Protein AF-A0A1C3EIS3-F1 (afdb_monomer)

Solvent-accessible surface area (backbone atoms only — not comparable to full-atom values): 7897 Å² total; per-residue (Å²): 133,85,53,63,35,35,47,66,21,28,36,34,52,44,62,38,92,64,41,43,62,46,99,51,91,39,67,44,68,40,63,36,66,93,56,92,56,58,60,96,88,29,24,45,24,34,61,65,34,58,35,55,52,23,65,77,53,48,66,41,35,28,31,34,71,85,10,60,68,39,68,14,31,28,75,43,55,46,42,49,69,42,74,85,37,36,39,89,88,48,64,55,99,88,38,44,26,31,28,59,74,24,34,33,39,35,40,34,27,38,50,50,13,21,20,81,51,90,74,61,44,67,39,87,57,23,75,60,45,52,30,38,33,36,54,68,48,76,82,74,90,73,82,79,92,121

Radius of gyration: 17.49 Å; Cα contacts (8 Å, |Δi|>4): 354; chains: 1; bounding box: 44×24×53 Å

pLDDT: mean 92.97, std 10.2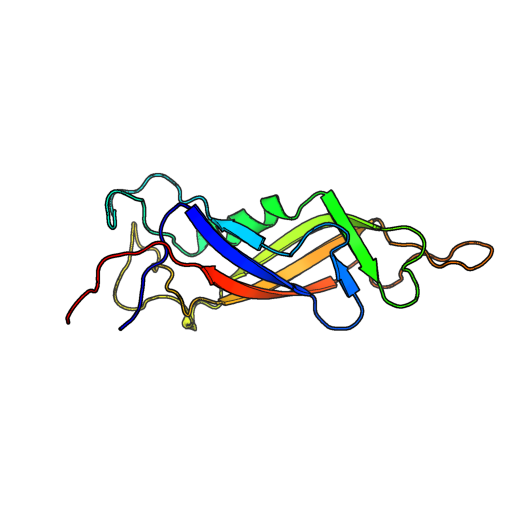1, range [42.94, 98.69]

Mean predicted aligned error: 4.34 Å

Structure (mmCIF, N/CA/C/O backbone):
data_AF-A0A1C3EIS3-F1
#
_entry.id   AF-A0A1C3EIS3-F1
#
loop_
_atom_site.group_PDB
_atom_site.id
_atom_site.type_symbol
_atom_site.label_atom_id
_atom_site.label_alt_id
_atom_site.label_comp_id
_atom_site.label_asym_id
_atom_site.label_entity_id
_atom_site.label_seq_id
_atom_site.pdbx_PDB_ins_code
_atom_site.Cartn_x
_atom_site.Cartn_y
_atom_site.Cartn_z
_atom_site.occupancy
_atom_site.B_iso_or_equiv
_atom_site.auth_seq_id
_atom_site.auth_comp_id
_atom_site.auth_asym_id
_atom_site.auth_atom_id
_atom_site.pdbx_PDB_model_num
ATOM 1 N N . MET A 1 1 ? -21.277 8.082 11.192 1.00 59.09 1 MET A N 1
ATOM 2 C CA . MET A 1 1 ? -21.055 6.787 11.870 1.00 59.09 1 MET A CA 1
ATOM 3 C C . MET A 1 1 ? -19.765 6.225 11.298 1.00 59.09 1 MET A C 1
ATOM 5 O O . MET A 1 1 ? -19.719 6.093 10.085 1.00 59.09 1 MET A O 1
ATOM 9 N N . LYS A 1 2 ? -18.711 6.036 12.103 1.00 72.69 2 LYS A N 1
ATOM 10 C CA . LYS A 1 2 ? -17.404 5.556 11.617 1.00 72.69 2 LYS A CA 1
ATOM 11 C C . LYS A 1 2 ? -17.302 4.051 11.862 1.00 72.69 2 LYS A C 1
ATOM 13 O O . LYS A 1 2 ? -17.479 3.626 13.002 1.00 72.69 2 LYS A O 1
ATOM 18 N N . ARG A 1 3 ? -17.022 3.257 10.829 1.00 89.25 3 ARG A N 1
ATOM 19 C CA . ARG A 1 3 ? -16.653 1.840 10.993 1.00 89.25 3 ARG A CA 1
ATOM 20 C C . ARG A 1 3 ? -15.182 1.736 11.361 1.00 89.25 3 ARG A C 1
ATOM 22 O O . ARG A 1 3 ? -14.353 2.399 10.737 1.00 89.25 3 ARG A O 1
ATOM 29 N N . TYR A 1 4 ? -14.865 0.912 12.353 1.00 92.12 4 TYR A N 1
ATOM 30 C CA . TYR A 1 4 ? -13.473 0.616 12.687 1.00 92.12 4 TYR A CA 1
ATOM 31 C C . TYR A 1 4 ? -12.942 -0.479 11.771 1.00 92.12 4 TYR A C 1
ATOM 33 O O . TYR A 1 4 ? -13.704 -1.345 11.337 1.00 92.12 4 TYR A O 1
ATOM 41 N N . LEU A 1 5 ? -11.641 -0.455 11.501 1.00 94.38 5 LEU A N 1
ATOM 42 C CA . LEU A 1 5 ? -11.008 -1.566 10.802 1.00 94.38 5 LEU A CA 1
ATOM 43 C C . LEU A 1 5 ? -10.719 -2.692 11.776 1.00 94.38 5 LEU A C 1
ATOM 45 O O . LEU A 1 5 ? -10.301 -2.468 12.914 1.00 94.38 5 LEU A O 1
ATOM 49 N N . ILE A 1 6 ? -10.929 -3.905 11.297 1.00 94.88 6 ILE A N 1
ATOM 50 C CA . ILE A 1 6 ? -10.642 -5.138 12.017 1.00 94.88 6 ILE A CA 1
ATOM 51 C C . ILE A 1 6 ? -9.819 -6.080 11.158 1.00 94.88 6 ILE A C 1
ATOM 53 O O . ILE A 1 6 ? -9.761 -5.942 9.937 1.00 94.88 6 ILE A O 1
ATOM 57 N N . ASP A 1 7 ? -9.203 -7.056 11.814 1.00 95.69 7 ASP A N 1
ATOM 58 C CA . ASP A 1 7 ? -8.463 -8.120 11.148 1.00 95.69 7 ASP A CA 1
ATOM 59 C C . ASP A 1 7 ? -9.239 -8.721 9.959 1.00 95.69 7 ASP A C 1
ATOM 61 O O . ASP A 1 7 ? -10.440 -9.029 10.042 1.00 95.69 7 ASP A O 1
ATOM 65 N N . GLY A 1 8 ? -8.544 -8.858 8.832 1.00 94.62 8 GLY A N 1
ATOM 66 C CA . GLY A 1 8 ? -9.087 -9.358 7.575 1.00 94.62 8 GLY A CA 1
ATOM 67 C C . GLY A 1 8 ? -9.792 -8.316 6.702 1.00 94.62 8 GLY A C 1
ATOM 68 O O . GLY A 1 8 ? -10.110 -8.646 5.561 1.00 94.62 8 GLY A O 1
ATOM 69 N N . ASP A 1 9 ? -10.023 -7.082 7.172 1.00 96.62 9 ASP A N 1
ATOM 70 C CA . ASP A 1 9 ? -10.413 -5.961 6.298 1.00 96.62 9 ASP A CA 1
ATOM 71 C C . ASP A 1 9 ? -9.334 -5.697 5.236 1.00 96.62 9 ASP A C 1
ATOM 73 O O . ASP A 1 9 ? -8.210 -6.178 5.351 1.00 96.62 9 ASP A O 1
ATOM 77 N N . SER A 1 10 ? -9.650 -4.954 4.174 1.00 96.94 10 SER A N 1
ATOM 78 C CA . SER A 1 10 ? -8.699 -4.736 3.073 1.00 96.94 10 SER A CA 1
ATOM 79 C C . SER A 1 10 ? -8.448 -3.266 2.776 1.00 96.94 10 SER A C 1
ATOM 81 O O . SER A 1 10 ? -9.397 -2.477 2.741 1.00 96.94 10 SER A O 1
ATOM 83 N N . ILE A 1 11 ? -7.200 -2.934 2.448 1.00 98.06 11 ILE A N 1
ATOM 84 C CA . ILE A 1 11 ? -6.802 -1.646 1.863 1.00 98.06 11 ILE A CA 1
ATOM 85 C C . ILE A 1 11 ? -6.469 -1.812 0.378 1.00 98.06 11 ILE A C 1
ATOM 87 O O . ILE A 1 11 ? -6.169 -2.913 -0.086 1.00 98.06 11 ILE A O 1
ATOM 91 N N . GLU A 1 12 ? -6.518 -0.712 -0.365 1.00 98.44 12 GLU A N 1
ATOM 92 C CA . GLU A 1 12 ? -6.163 -0.643 -1.782 1.00 98.44 12 GLU A CA 1
ATOM 93 C C . GLU A 1 12 ? -5.066 0.399 -2.000 1.00 98.44 12 GLU A C 1
ATOM 95 O O . GLU A 1 12 ? -5.235 1.578 -1.679 1.00 98.44 12 GLU A O 1
ATOM 100 N N . PHE A 1 13 ? -3.947 -0.048 -2.562 1.00 98.56 13 PHE A N 1
ATOM 101 C CA . PHE A 1 13 ? -2.848 0.774 -3.042 1.00 98.56 13 PHE A CA 1
ATOM 102 C C . PHE A 1 13 ? -3.153 1.283 -4.450 1.00 98.56 13 PHE A C 1
ATOM 104 O O . PHE A 1 13 ? -3.388 0.508 -5.375 1.00 98.56 13 PHE A O 1
ATOM 111 N N . ARG A 1 14 ? -3.097 2.601 -4.620 1.00 98.44 14 ARG A N 1
ATOM 112 C CA . ARG A 1 14 ? -3.355 3.321 -5.867 1.00 98.44 14 ARG A CA 1
ATOM 113 C C . ARG A 1 14 ? -2.078 4.046 -6.305 1.00 98.44 14 ARG A C 1
ATOM 115 O O . ARG A 1 14 ? -1.727 5.059 -5.693 1.00 98.44 14 ARG A O 1
ATOM 122 N N . PRO A 1 15 ? -1.361 3.516 -7.313 1.00 98.31 15 PRO A N 1
ATOM 123 C CA . PRO A 1 15 ? -0.200 4.166 -7.915 1.00 98.31 15 PRO A CA 1
ATOM 124 C C . PRO A 1 15 ? -0.476 5.612 -8.342 1.00 98.31 15 PRO A C 1
ATOM 126 O O . PRO A 1 15 ? -1.556 5.915 -8.853 1.00 98.31 15 PRO A O 1
ATOM 129 N N . ASP A 1 16 ? 0.509 6.496 -8.170 1.00 98.38 16 ASP A N 1
ATOM 130 C CA . ASP A 1 16 ? 0.489 7.804 -8.829 1.00 98.38 16 ASP A CA 1
ATOM 131 C C . ASP A 1 16 ? 0.615 7.656 -10.355 1.00 98.38 16 ASP A C 1
ATOM 133 O O . ASP A 1 16 ? 0.994 6.610 -10.887 1.00 98.38 16 ASP A O 1
ATOM 137 N N . ALA A 1 17 ? 0.328 8.738 -11.079 1.00 97.31 17 ALA A N 1
ATOM 138 C CA . ALA A 1 17 ? 0.377 8.748 -12.535 1.00 97.31 17 ALA A CA 1
ATOM 139 C C . ALA A 1 17 ? 1.730 8.264 -13.103 1.00 97.31 17 ALA A C 1
ATOM 141 O O . ALA A 1 17 ? 2.807 8.538 -12.569 1.00 97.31 17 ALA A O 1
ATOM 142 N N . GLY A 1 18 ? 1.662 7.578 -14.247 1.00 96.69 18 GLY A N 1
ATOM 143 C CA . GLY A 1 18 ? 2.836 7.145 -15.008 1.00 96.69 18 GLY A CA 1
ATOM 144 C C . GLY A 1 18 ? 3.386 5.766 -14.637 1.00 96.69 18 GLY A C 1
ATOM 145 O O . GLY A 1 18 ? 4.394 5.354 -15.214 1.00 96.69 18 GLY A O 1
ATOM 146 N N . TRP A 1 19 ? 2.752 5.031 -13.721 1.00 97.88 19 TRP A N 1
ATOM 147 C CA . TRP A 1 19 ? 3.066 3.625 -13.463 1.00 97.88 19 TRP A CA 1
ATOM 148 C C . TRP A 1 19 ? 1.858 2.876 -12.888 1.00 97.88 19 TRP A C 1
ATOM 150 O O . TRP A 1 19 ? 0.937 3.492 -12.368 1.00 97.88 19 TRP A O 1
ATOM 160 N N . ASN A 1 20 ? 1.851 1.550 -13.005 1.00 98.19 20 ASN A N 1
ATOM 161 C CA . ASN A 1 20 ? 0.829 0.681 -12.422 1.00 98.19 20 ASN A CA 1
ATOM 162 C C . ASN A 1 20 ? 1.439 -0.649 -11.967 1.00 98.19 20 ASN A C 1
ATOM 164 O O . ASN A 1 20 ? 2.497 -1.061 -12.456 1.00 98.19 20 ASN A O 1
ATOM 168 N N . PHE A 1 21 ? 0.747 -1.339 -11.062 1.00 98.25 21 PHE A N 1
ATOM 169 C CA . PHE A 1 21 ? 1.026 -2.743 -10.772 1.00 98.25 21 PHE A CA 1
ATOM 170 C C . PHE A 1 21 ? 0.740 -3.622 -12.001 1.00 98.25 21 PHE A C 1
ATOM 172 O O . PHE A 1 21 ? -0.151 -3.326 -12.796 1.00 98.25 21 PHE A O 1
ATOM 179 N N . ASP A 1 22 ? 1.494 -4.710 -12.153 1.00 97.88 22 ASP A N 1
ATOM 180 C CA . ASP A 1 22 ? 1.321 -5.688 -13.231 1.00 97.88 22 ASP A CA 1
ATOM 181 C C . ASP A 1 22 ? 0.928 -7.044 -12.634 1.00 97.88 22 ASP A C 1
ATOM 183 O O . ASP A 1 22 ? 1.688 -7.646 -11.877 1.00 97.88 22 ASP A O 1
ATOM 187 N N . GLY A 1 23 ? -0.292 -7.503 -12.923 1.00 96.69 23 GLY A N 1
ATOM 188 C CA . GLY A 1 23 ? -0.836 -8.748 -12.362 1.00 96.69 23 GLY A CA 1
ATOM 189 C C . GLY A 1 23 ? -1.220 -8.688 -10.875 1.00 96.69 23 GLY A C 1
ATOM 190 O O . GLY A 1 23 ? -1.531 -9.721 -10.288 1.00 96.69 23 GLY A O 1
ATOM 191 N N . PHE A 1 24 ? -1.217 -7.500 -10.265 1.00 97.12 24 PHE A N 1
ATOM 192 C CA . PHE A 1 24 ? -1.680 -7.250 -8.900 1.00 97.12 24 PHE A CA 1
ATOM 193 C C . PHE A 1 24 ? -2.700 -6.106 -8.915 1.00 97.12 24 PHE A C 1
ATOM 195 O O . PHE A 1 24 ? -2.459 -5.075 -9.535 1.00 97.12 24 PHE A O 1
ATOM 202 N N . ASP A 1 25 ? -3.843 -6.292 -8.256 1.00 96.38 25 ASP A N 1
ATOM 203 C CA . ASP A 1 25 ? -4.965 -5.341 -8.258 1.00 96.38 25 ASP A CA 1
ATOM 204 C C . ASP A 1 25 ? -4.818 -4.215 -7.221 1.00 96.38 25 ASP A C 1
ATOM 206 O O . ASP A 1 25 ? -5.704 -3.375 -7.088 1.00 96.38 25 ASP A O 1
ATOM 210 N N . GLY A 1 26 ? -3.705 -4.192 -6.483 1.00 97.12 26 GLY A N 1
ATOM 211 C CA . GLY A 1 26 ? -3.448 -3.199 -5.447 1.00 97.12 26 GLY A CA 1
ATOM 212 C C . GLY A 1 26 ? -4.086 -3.530 -4.100 1.00 97.12 26 GLY A C 1
ATOM 213 O O . GLY A 1 26 ? -3.890 -2.765 -3.160 1.00 97.12 26 GLY A O 1
ATOM 214 N N . ARG A 1 27 ? -4.827 -4.636 -3.949 1.00 97.88 27 ARG A N 1
ATOM 215 C CA . ARG A 1 27 ? -5.576 -4.924 -2.718 1.00 97.88 27 ARG A CA 1
ATOM 216 C C . ARG A 1 27 ? -4.846 -5.893 -1.810 1.00 97.88 27 ARG A C 1
ATOM 218 O O . ARG A 1 27 ? -4.410 -6.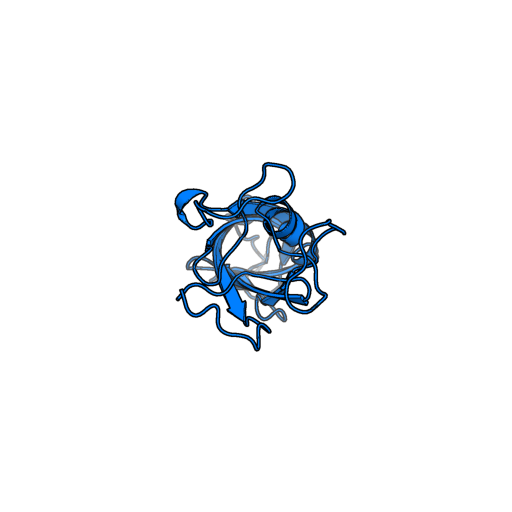960 -2.233 1.00 97.88 27 ARG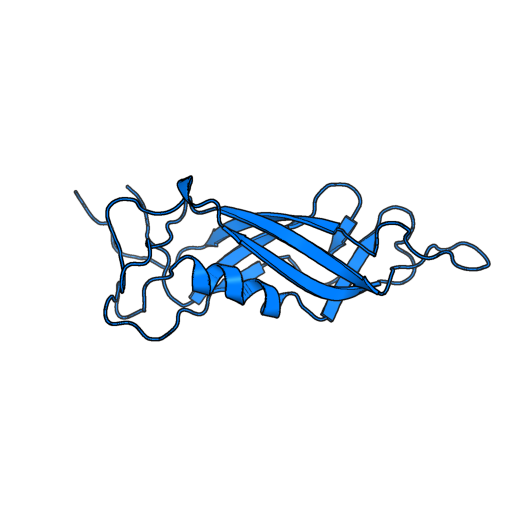 A O 1
ATOM 225 N N . VAL A 1 28 ? -4.769 -5.551 -0.529 1.00 97.31 28 VAL A N 1
ATOM 226 C CA . VAL A 1 28 ? -4.202 -6.432 0.499 1.00 97.31 28 VAL A CA 1
ATOM 227 C C . VAL A 1 28 ? -5.143 -6.531 1.687 1.00 97.31 28 VAL A C 1
ATOM 229 O O . VAL A 1 28 ? -5.811 -5.559 2.044 1.00 97.31 28 VAL A O 1
ATOM 232 N N . ALA A 1 29 ? -5.196 -7.714 2.293 1.00 96.81 29 ALA A N 1
ATOM 233 C CA . ALA A 1 29 ? -5.858 -7.900 3.574 1.00 96.81 29 ALA A CA 1
ATOM 234 C C . ALA A 1 29 ? -4.944 -7.393 4.695 1.00 96.81 29 ALA A C 1
ATOM 236 O O . ALA A 1 29 ? -3.756 -7.714 4.727 1.00 96.81 29 ALA A O 1
ATOM 237 N N . VAL A 1 30 ? -5.509 -6.620 5.613 1.00 96.81 30 VAL A N 1
ATOM 238 C CA . VAL A 1 30 ? -4.836 -6.147 6.816 1.00 96.81 30 VAL A CA 1
ATOM 239 C C . VAL A 1 30 ? -4.848 -7.272 7.840 1.00 96.81 30 VAL A C 1
ATOM 241 O O . VAL A 1 30 ? -5.903 -7.829 8.151 1.00 96.81 30 VAL A O 1
ATOM 244 N N . LYS A 1 31 ? -3.668 -7.593 8.364 1.00 96.00 31 LYS A N 1
ATOM 245 C CA . LYS A 1 31 ? -3.498 -8.521 9.480 1.00 96.00 31 LYS A CA 1
ATOM 246 C C . LYS A 1 31 ? -3.243 -7.697 10.728 1.00 96.00 31 LYS A C 1
ATOM 248 O O . LYS A 1 31 ? -2.243 -6.986 10.781 1.00 96.00 31 LYS A O 1
ATOM 253 N N . ALA A 1 32 ? -4.145 -7.771 11.693 1.00 93.75 32 ALA A N 1
ATOM 254 C CA . ALA A 1 32 ? -3.941 -7.115 12.975 1.00 93.75 32 ALA A CA 1
ATOM 255 C C . ALA A 1 32 ? -3.216 -8.069 13.925 1.00 93.75 32 ALA A C 1
ATOM 257 O O . ALA A 1 32 ? -3.579 -9.242 14.041 1.00 93.75 32 ALA A O 1
ATOM 258 N N . GLU A 1 33 ? -2.207 -7.571 14.637 1.00 90.75 33 GLU A N 1
ATOM 259 C CA . GLU A 1 33 ? -1.628 -8.344 15.736 1.00 90.75 33 GLU A CA 1
ATOM 260 C C . GLU A 1 33 ? -2.678 -8.615 16.826 1.00 90.75 33 GLU A C 1
ATOM 262 O O . GLU A 1 33 ? -3.648 -7.868 17.000 1.00 90.75 33 GLU A O 1
ATOM 267 N N . ALA A 1 34 ? -2.495 -9.706 17.573 1.00 82.62 34 ALA A N 1
ATOM 268 C CA . ALA A 1 34 ? -3.403 -10.066 18.654 1.00 82.62 34 ALA A CA 1
ATOM 269 C C . ALA A 1 34 ? -3.413 -8.972 19.734 1.00 82.62 34 ALA A C 1
ATOM 271 O O . ALA A 1 34 ? -2.372 -8.626 20.290 1.00 82.62 34 ALA A O 1
ATOM 272 N N . ARG A 1 35 ? -4.604 -8.444 20.041 1.00 84.94 35 ARG A N 1
ATOM 273 C CA . ARG A 1 35 ? -4.813 -7.360 21.011 1.00 84.94 35 ARG A CA 1
ATOM 274 C C . ARG A 1 35 ? -6.046 -7.601 21.866 1.00 84.94 35 ARG A C 1
ATOM 276 O O . ARG A 1 35 ? -6.941 -8.356 21.491 1.00 84.94 35 ARG A O 1
ATOM 283 N N . CYS A 1 36 ? -6.103 -6.912 23.004 1.00 82.69 36 CYS A N 1
ATOM 284 C CA . CYS A 1 36 ? -7.217 -7.003 23.949 1.00 82.69 36 CYS A CA 1
ATOM 285 C C . CYS A 1 36 ? -8.523 -6.408 23.396 1.00 82.69 36 CYS A C 1
ATOM 287 O O . CYS A 1 36 ? -9.605 -6.837 23.796 1.00 82.69 36 CYS A O 1
ATOM 289 N N . LEU A 1 37 ? -8.443 -5.421 22.493 1.00 89.00 37 LEU A N 1
ATOM 290 C CA . LEU A 1 37 ? -9.624 -4.770 21.930 1.00 89.00 37 LEU A CA 1
ATOM 291 C C . LEU A 1 37 ? -10.107 -5.494 20.669 1.00 89.00 37 LEU A C 1
ATOM 293 O O . LEU A 1 37 ? -9.461 -5.460 19.619 1.00 89.00 37 LEU A O 1
ATOM 297 N N . LEU A 1 38 ? -11.278 -6.120 20.788 1.00 90.50 38 LEU A N 1
ATOM 298 C CA . LEU A 1 38 ? -11.914 -6.895 19.729 1.00 90.50 38 LEU A CA 1
ATOM 299 C C . LEU A 1 38 ? -13.239 -6.251 19.308 1.00 90.50 38 LEU A C 1
ATOM 301 O O . LEU A 1 38 ? -14.034 -5.842 20.154 1.00 90.50 38 LEU A O 1
ATOM 305 N N . VAL A 1 39 ? -13.531 -6.246 18.008 1.00 87.81 39 VAL A N 1
ATOM 306 C CA . VAL A 1 39 ? -14.854 -5.902 17.470 1.00 87.81 39 VAL A CA 1
ATOM 307 C C . VAL A 1 39 ? -15.388 -7.087 16.673 1.00 87.81 39 VAL A C 1
ATOM 309 O O . VAL A 1 39 ? -14.765 -7.554 15.722 1.00 87.81 39 VAL A O 1
ATOM 312 N N . GLY A 1 40 ? -16.541 -7.619 17.091 1.00 85.38 40 GLY A N 1
ATOM 313 C CA . GLY A 1 40 ? -17.104 -8.834 16.491 1.00 85.38 40 GLY A CA 1
ATOM 314 C C . GLY A 1 40 ? -16.176 -10.050 16.614 1.00 85.38 40 GLY A C 1
ATOM 315 O O . GLY A 1 40 ? -16.120 -10.864 15.698 1.00 85.38 40 GLY A O 1
ATOM 316 N N . GLY A 1 41 ? -15.407 -10.131 17.707 1.00 89.31 41 GLY A N 1
ATOM 317 C CA . GLY A 1 41 ? -14.441 -11.206 17.959 1.00 89.31 41 GLY A CA 1
ATOM 318 C C . GLY A 1 41 ? -13.122 -11.095 17.189 1.00 89.31 41 GLY A C 1
ATOM 319 O O . GLY A 1 41 ? -12.287 -11.983 17.322 1.00 89.31 41 GLY A O 1
ATOM 320 N N . ARG A 1 42 ? -12.911 -10.027 16.408 1.00 92.19 42 ARG A N 1
ATOM 321 C CA . ARG A 1 42 ? -11.675 -9.797 15.646 1.00 92.19 42 ARG A CA 1
ATOM 322 C C . ARG A 1 42 ? -10.880 -8.611 16.196 1.00 92.19 42 ARG A C 1
ATOM 324 O O . ARG A 1 42 ? -11.512 -7.626 16.585 1.00 92.19 42 ARG A O 1
ATOM 331 N N . PRO A 1 43 ? -9.536 -8.678 16.230 1.00 94.56 43 PRO A N 1
ATOM 332 C CA . PRO A 1 43 ? -8.708 -7.569 16.690 1.00 94.56 43 PRO A CA 1
ATOM 333 C C . PRO A 1 43 ? -8.937 -6.300 15.880 1.00 94.56 43 PRO A C 1
ATOM 335 O O . PRO A 1 43 ? -9.135 -6.354 14.664 1.00 94.56 43 PRO A O 1
ATOM 338 N N . ILE A 1 44 ? -8.915 -5.161 16.569 1.00 94.50 44 ILE A N 1
ATOM 339 C CA . ILE A 1 44 ? -8.945 -3.854 15.919 1.00 94.50 44 ILE A CA 1
ATOM 340 C C . ILE A 1 44 ? -7.599 -3.556 15.251 1.00 94.50 44 ILE A C 1
ATOM 342 O O . ILE A 1 44 ? -6.533 -3.883 15.782 1.00 94.50 44 ILE A O 1
ATOM 346 N N . VAL A 1 45 ? -7.665 -2.900 14.098 1.00 96.12 45 VAL A N 1
ATOM 347 C CA . VAL A 1 45 ? -6.495 -2.429 13.355 1.00 96.12 45 VAL A CA 1
ATOM 348 C C . VAL A 1 45 ? -6.037 -1.086 13.918 1.00 96.12 45 VAL A C 1
ATOM 350 O O . VAL A 1 45 ? -6.847 -0.185 14.157 1.00 96.12 45 VAL A O 1
ATOM 353 N N . VAL A 1 46 ? -4.728 -0.929 14.085 1.00 96.00 46 VAL A N 1
ATOM 354 C CA . VAL A 1 46 ? -4.060 0.335 14.430 1.00 96.00 46 VAL A CA 1
ATOM 355 C C . VAL A 1 46 ? -3.067 0.728 13.332 1.00 96.00 46 VAL A C 1
ATOM 357 O O . VAL A 1 46 ? -2.817 -0.029 12.396 1.00 96.00 46 VAL A O 1
ATOM 360 N N . ALA A 1 47 ? -2.486 1.924 13.440 1.00 94.88 47 ALA A N 1
ATOM 361 C CA . ALA A 1 47 ? -1.568 2.465 12.434 1.00 94.88 47 ALA A CA 1
ATOM 362 C C . ALA A 1 47 ? -0.407 1.518 12.065 1.00 94.88 47 ALA A C 1
ATOM 364 O O . ALA A 1 47 ? -0.068 1.389 10.894 1.00 94.88 47 ALA A O 1
ATOM 365 N N . GLU A 1 48 ? 0.181 0.820 13.036 1.00 95.31 48 GLU A N 1
ATOM 366 C CA . GLU A 1 48 ? 1.321 -0.074 12.785 1.00 95.31 48 GLU A CA 1
ATOM 367 C C . GLU A 1 48 ? 0.968 -1.291 11.919 1.00 95.31 48 GLU A C 1
ATOM 369 O O . GLU A 1 48 ? 1.775 -1.683 11.077 1.00 95.31 48 GLU A O 1
ATOM 374 N N . ASP A 1 49 ? -0.245 -1.840 12.043 1.00 96.75 49 ASP A N 1
ATOM 375 C CA . ASP A 1 49 ? -0.698 -2.943 11.181 1.00 96.75 49 ASP A CA 1
ATOM 376 C C . ASP A 1 49 ? -0.804 -2.488 9.716 1.00 96.75 49 ASP A C 1
ATOM 378 O O . ASP A 1 49 ? -0.500 -3.228 8.778 1.00 96.75 49 ASP A O 1
ATOM 382 N N . LEU A 1 50 ? -1.222 -1.235 9.511 1.00 97.38 50 LEU A N 1
ATOM 383 C CA . LEU A 1 50 ? -1.315 -0.620 8.188 1.00 97.38 50 LEU A CA 1
ATOM 384 C C . LEU A 1 50 ? 0.079 -0.375 7.602 1.00 97.38 50 LEU A C 1
ATOM 386 O O . LEU A 1 50 ? 0.298 -0.633 6.421 1.00 97.38 50 LEU A O 1
ATOM 390 N N . VAL A 1 51 ? 1.048 0.046 8.421 1.00 97.50 51 VAL A N 1
ATOM 391 C CA . VAL A 1 51 ? 2.455 0.161 8.000 1.00 97.50 51 VAL A CA 1
ATOM 392 C C . VAL A 1 51 ? 3.021 -1.209 7.608 1.00 97.50 51 VAL A C 1
ATOM 394 O O . VAL A 1 51 ? 3.711 -1.324 6.592 1.00 97.50 51 VAL A O 1
ATOM 397 N N . ALA A 1 52 ? 2.682 -2.270 8.346 1.00 97.00 52 ALA A N 1
ATOM 398 C CA . ALA A 1 52 ? 3.128 -3.633 8.053 1.00 97.00 52 ALA A CA 1
ATOM 399 C C . ALA A 1 52 ? 2.642 -4.156 6.684 1.00 97.00 52 ALA A C 1
ATOM 401 O O . ALA A 1 52 ? 3.308 -5.006 6.079 1.00 97.00 52 ALA A O 1
ATOM 402 N N . CYS A 1 53 ? 1.560 -3.591 6.129 1.00 97.31 53 CYS A N 1
ATOM 403 C CA . CYS A 1 53 ? 1.071 -3.909 4.783 1.00 97.31 53 CYS A CA 1
ATOM 404 C C . CYS A 1 53 ? 2.084 -3.576 3.670 1.00 97.31 53 CYS A C 1
ATOM 406 O O . CYS A 1 53 ? 1.954 -4.091 2.560 1.00 97.31 53 CYS A O 1
ATOM 408 N N . ALA A 1 54 ? 3.128 -2.782 3.948 1.00 97.75 54 ALA A N 1
ATOM 409 C CA . ALA A 1 54 ? 4.246 -2.572 3.023 1.00 97.75 54 ALA A CA 1
ATOM 410 C C . ALA A 1 54 ? 4.893 -3.897 2.574 1.00 97.75 54 ALA A C 1
ATOM 412 O O . ALA A 1 54 ? 5.306 -4.038 1.423 1.00 97.75 54 ALA A O 1
ATOM 413 N N . SER A 1 55 ? 4.957 -4.887 3.467 1.00 97.50 55 SER A N 1
ATOM 414 C CA . SER A 1 55 ? 5.550 -6.196 3.172 1.00 97.50 55 SER A CA 1
ATOM 415 C C . SER A 1 55 ? 4.758 -6.998 2.130 1.00 97.50 55 SER A C 1
ATOM 417 O O . SER A 1 55 ? 5.348 -7.737 1.344 1.00 97.50 55 SER A O 1
ATOM 419 N N . GLU A 1 56 ? 3.439 -6.799 2.059 1.00 97.69 56 GLU A N 1
ATOM 420 C CA . GLU A 1 56 ? 2.526 -7.544 1.181 1.00 97.69 56 GLU A CA 1
ATOM 421 C C . GLU A 1 56 ? 2.659 -7.136 -0.300 1.00 97.69 56 GLU A C 1
ATOM 423 O O . GLU A 1 56 ? 2.271 -7.888 -1.201 1.00 97.69 56 GLU A O 1
ATOM 428 N N . ILE A 1 57 ? 3.248 -5.964 -0.574 1.00 97.19 57 ILE A N 1
ATOM 429 C CA . ILE A 1 57 ? 3.500 -5.469 -1.937 1.00 97.19 57 ILE A CA 1
ATOM 430 C C . ILE A 1 57 ? 4.942 -5.691 -2.416 1.00 97.19 57 ILE A C 1
ATOM 432 O O . ILE A 1 57 ? 5.277 -5.344 -3.550 1.00 97.19 57 ILE A O 1
ATOM 436 N N . LEU A 1 58 ? 5.803 -6.304 -1.598 1.00 97.94 58 LEU A N 1
ATOM 437 C CA . LEU A 1 58 ? 7.146 -6.695 -2.028 1.00 97.94 58 LEU A CA 1
ATOM 438 C C . LEU A 1 58 ? 7.081 -7.760 -3.129 1.00 97.94 58 LEU A C 1
ATOM 440 O O . LEU A 1 58 ? 6.183 -8.600 -3.165 1.00 97.94 58 LEU A O 1
ATOM 444 N N . GLN A 1 59 ? 8.052 -7.720 -4.043 1.00 97.50 59 GLN A N 1
ATOM 445 C CA . GLN A 1 59 ? 8.178 -8.607 -5.207 1.00 97.50 59 GLN A CA 1
ATOM 446 C C . GLN A 1 59 ? 7.010 -8.559 -6.202 1.00 97.50 59 GLN A C 1
ATOM 448 O O . GLN A 1 59 ? 7.058 -9.249 -7.222 1.00 97.50 59 GLN A O 1
ATOM 453 N N . LYS A 1 60 ? 5.980 -7.735 -5.970 1.00 98.25 60 LYS A N 1
ATOM 454 C CA . LYS A 1 60 ? 4.942 -7.496 -6.975 1.00 98.25 60 LYS A CA 1
ATOM 455 C C . LYS A 1 60 ? 5.565 -6.814 -8.187 1.00 98.25 60 LYS A C 1
ATOM 457 O O . LYS A 1 60 ? 6.499 -6.013 -8.065 1.00 98.25 60 LYS A O 1
ATOM 462 N N . ALA A 1 61 ? 5.061 -7.171 -9.360 1.00 98.25 61 ALA A N 1
ATOM 463 C CA . ALA A 1 61 ? 5.527 -6.596 -10.605 1.00 98.25 61 ALA A CA 1
ATOM 464 C C . ALA A 1 61 ? 4.883 -5.225 -10.841 1.00 98.25 61 ALA A C 1
ATOM 466 O O . ALA A 1 61 ? 3.773 -4.946 -10.380 1.00 98.25 61 ALA A O 1
ATOM 467 N N . TYR A 1 62 ? 5.588 -4.369 -11.574 1.00 98.38 62 TYR A N 1
ATOM 468 C CA . TYR A 1 62 ? 5.079 -3.067 -11.991 1.00 98.38 62 TYR A CA 1
ATOM 469 C C . TYR A 1 62 ? 5.510 -2.746 -13.424 1.00 98.38 62 TYR A C 1
ATOM 471 O O . TYR A 1 62 ? 6.505 -3.278 -13.929 1.00 98.38 62 TYR A O 1
ATOM 479 N N . LYS A 1 63 ? 4.776 -1.834 -14.061 1.00 98.12 63 LYS A N 1
ATOM 480 C CA . LYS A 1 63 ? 5.109 -1.244 -15.361 1.00 98.12 63 LYS A CA 1
ATOM 481 C C . LYS A 1 63 ? 5.054 0.272 -15.265 1.00 98.12 63 LYS A C 1
ATOM 483 O O . LYS A 1 63 ? 4.090 0.823 -14.733 1.00 98.12 63 LYS A O 1
ATOM 488 N N . ALA A 1 64 ? 6.072 0.941 -15.796 1.00 98.00 64 ALA A N 1
ATOM 489 C CA . ALA A 1 64 ? 6.060 2.385 -15.991 1.00 98.00 64 ALA A CA 1
ATOM 490 C C . ALA A 1 64 ? 5.652 2.736 -17.427 1.00 98.00 64 ALA A C 1
ATOM 492 O O . ALA A 1 64 ? 5.942 2.002 -18.372 1.00 98.00 64 ALA A O 1
ATOM 493 N N . GLN A 1 65 ? 4.992 3.879 -17.599 1.00 97.12 65 GLN A N 1
ATOM 494 C CA . GLN A 1 65 ? 4.608 4.386 -18.912 1.00 97.12 65 GLN A CA 1
ATOM 495 C C . GLN A 1 65 ? 5.856 4.610 -19.780 1.00 97.12 65 GLN A C 1
ATOM 497 O O . GLN A 1 65 ? 6.784 5.304 -19.371 1.00 97.12 65 GLN A O 1
ATOM 502 N N . GLY A 1 66 ? 5.881 4.014 -20.976 1.00 95.88 66 GLY A N 1
ATOM 503 C CA . GLY A 1 66 ? 7.041 4.038 -21.880 1.00 95.88 66 GLY A CA 1
ATOM 504 C C . GLY A 1 66 ? 8.119 2.984 -21.579 1.00 95.88 66 GLY A C 1
ATOM 505 O O . GLY A 1 66 ? 9.052 2.828 -22.367 1.00 95.88 66 GLY A O 1
ATOM 506 N N . PHE A 1 67 ? 7.977 2.230 -20.484 1.00 97.19 67 PHE A N 1
ATOM 507 C CA . PHE A 1 67 ? 8.895 1.173 -20.038 1.00 97.19 67 PHE A CA 1
ATOM 508 C C . PHE A 1 67 ? 8.133 -0.118 -19.691 1.00 97.19 67 PHE A C 1
ATOM 510 O O . PHE A 1 67 ? 8.470 -0.842 -18.763 1.00 97.19 67 PHE A O 1
ATOM 517 N N . ASP A 1 68 ? 7.056 -0.404 -20.415 1.00 94.75 68 ASP A N 1
ATOM 518 C CA . ASP A 1 68 ? 6.072 -1.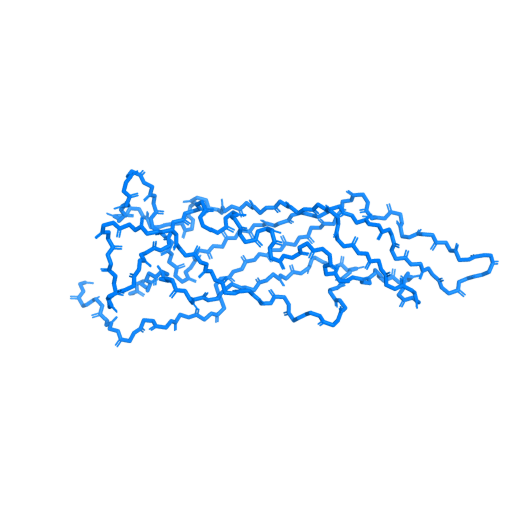444 -20.106 1.00 94.75 68 ASP A CA 1
ATOM 519 C C . ASP A 1 68 ? 6.327 -2.782 -20.819 1.00 94.75 68 ASP A C 1
ATOM 521 O O . ASP A 1 68 ? 5.534 -3.721 -20.685 1.00 94.75 68 ASP A O 1
ATOM 525 N N . LYS A 1 69 ? 7.446 -2.905 -21.550 1.00 97.19 69 LYS A N 1
ATOM 526 C CA . LYS A 1 69 ? 7.764 -4.110 -22.325 1.00 97.19 69 LYS A CA 1
ATOM 527 C C . LYS A 1 69 ? 8.187 -5.276 -21.439 1.00 97.19 69 LYS A C 1
ATOM 529 O O . LYS A 1 69 ? 7.758 -6.403 -21.682 1.00 97.19 69 LYS A O 1
ATOM 534 N N . VAL A 1 70 ? 9.029 -5.010 -20.442 1.00 97.38 70 VAL A N 1
ATOM 535 C CA . VAL A 1 70 ? 9.439 -5.991 -19.429 1.00 97.38 70 VAL A CA 1
ATOM 536 C C . VAL A 1 70 ? 9.089 -5.430 -18.053 1.00 97.38 70 VAL A C 1
ATOM 538 O O . VAL A 1 70 ? 9.592 -4.358 -17.711 1.00 97.38 70 VAL A O 1
ATOM 541 N N . PRO A 1 71 ? 8.255 -6.120 -17.256 1.00 97.94 71 PRO A N 1
ATOM 542 C CA . PRO A 1 71 ? 7.888 -5.649 -15.928 1.00 97.94 71 PRO A CA 1
ATOM 543 C C . PRO A 1 71 ? 9.102 -5.564 -15.001 1.00 97.94 71 PRO A C 1
ATOM 545 O O . PRO A 1 71 ? 9.980 -6.432 -15.002 1.00 97.94 71 PRO A O 1
ATOM 548 N N . GLY A 1 72 ? 9.121 -4.525 -14.174 1.00 98.06 72 GLY A N 1
ATOM 549 C CA . GLY A 1 72 ? 10.040 -4.422 -13.050 1.00 98.06 72 GLY A CA 1
ATOM 550 C C . GLY A 1 72 ? 9.474 -5.129 -11.820 1.00 98.06 72 GLY A C 1
ATOM 551 O O . GLY A 1 72 ? 8.382 -5.693 -11.865 1.00 98.06 72 GLY A O 1
ATOM 552 N N . ALA A 1 73 ? 10.204 -5.095 -10.707 1.00 98.44 73 ALA A N 1
ATOM 553 C CA . ALA A 1 73 ? 9.773 -5.727 -9.457 1.00 98.44 73 ALA A CA 1
ATOM 554 C C . ALA A 1 73 ? 10.053 -4.830 -8.252 1.00 98.44 73 ALA A C 1
ATOM 556 O O . ALA A 1 73 ? 11.112 -4.205 -8.177 1.00 98.44 73 ALA A O 1
ATOM 557 N N . ILE A 1 74 ? 9.123 -4.798 -7.301 1.00 98.56 74 ILE A N 1
ATOM 558 C CA . ILE A 1 74 ? 9.251 -4.031 -6.060 1.00 98.56 74 ILE A CA 1
ATOM 559 C C . ILE A 1 74 ? 10.247 -4.727 -5.133 1.00 98.56 74 ILE A C 1
ATOM 561 O O . ILE A 1 74 ? 10.058 -5.887 -4.772 1.00 98.56 74 ILE A O 1
ATOM 565 N N . ILE A 1 75 ? 11.303 -4.021 -4.729 1.00 98.44 75 ILE A N 1
ATOM 566 C CA . ILE A 1 75 ? 12.357 -4.560 -3.849 1.00 98.44 75 ILE A CA 1
ATOM 567 C C . ILE A 1 75 ? 12.349 -3.925 -2.457 1.00 98.44 75 ILE A C 1
ATOM 569 O O . ILE A 1 75 ? 12.866 -4.517 -1.514 1.00 98.44 75 ILE A O 1
ATOM 573 N N . ARG A 1 76 ? 11.742 -2.744 -2.317 1.00 98.38 76 ARG A N 1
ATOM 574 C CA . ARG A 1 76 ? 11.490 -2.069 -1.041 1.00 98.38 76 ARG A CA 1
ATOM 575 C C . ARG A 1 76 ? 10.150 -1.356 -1.120 1.00 98.38 76 ARG A C 1
ATOM 577 O O . ARG A 1 76 ? 9.810 -0.818 -2.173 1.00 98.38 76 ARG A O 1
ATOM 584 N N . ALA A 1 77 ? 9.434 -1.329 -0.007 1.00 98.38 77 ALA A N 1
ATOM 585 C CA . ALA A 1 77 ? 8.179 -0.620 0.141 1.00 98.38 77 ALA A CA 1
ATOM 586 C C . ALA A 1 77 ? 8.118 0.034 1.518 1.00 98.38 77 ALA A C 1
ATOM 588 O O . ALA A 1 77 ? 8.586 -0.531 2.505 1.00 98.38 77 ALA A O 1
ATOM 589 N N . GLU A 1 78 ? 7.534 1.221 1.564 1.00 98.50 78 GLU A N 1
ATOM 590 C CA . GLU A 1 78 ? 7.272 1.985 2.773 1.00 98.50 78 GLU A CA 1
ATOM 591 C C . GLU A 1 78 ? 5.840 2.491 2.707 1.00 98.50 78 GLU A C 1
ATOM 593 O O . GLU A 1 78 ? 5.407 3.017 1.680 1.00 98.50 78 GLU A O 1
ATOM 598 N N . VAL A 1 79 ? 5.110 2.330 3.804 1.00 98.50 79 VAL A N 1
ATOM 599 C CA . VAL A 1 79 ? 3.727 2.780 3.946 1.00 98.50 79 VAL A CA 1
ATOM 600 C C . VAL A 1 79 ? 3.679 3.779 5.089 1.00 98.50 79 VAL A C 1
ATOM 602 O O . VAL A 1 79 ? 4.250 3.547 6.150 1.00 98.50 79 VAL A O 1
ATOM 605 N N . SER A 1 80 ? 3.008 4.897 4.849 1.00 98.31 80 SER A N 1
ATOM 606 C CA . SER A 1 80 ? 2.748 5.942 5.829 1.00 98.31 80 SER A CA 1
ATOM 607 C C . SER A 1 80 ? 1.245 6.096 6.012 1.00 98.31 80 SER A C 1
ATOM 609 O O . SER A 1 80 ? 0.487 6.008 5.042 1.00 98.31 80 SER A O 1
ATOM 611 N N . VAL A 1 81 ? 0.830 6.326 7.252 1.00 98.25 81 VAL A N 1
ATOM 612 C CA . VAL A 1 81 ? -0.563 6.542 7.644 1.00 98.25 81 VAL A CA 1
ATOM 613 C C . VAL A 1 81 ? -0.755 8.024 7.919 1.00 98.25 81 VAL A C 1
ATOM 615 O O . VAL A 1 81 ? 0.049 8.625 8.629 1.00 98.25 81 VAL A O 1
ATOM 618 N N . ASP A 1 82 ? -1.818 8.617 7.381 1.00 97.81 82 ASP A N 1
ATOM 619 C CA . ASP A 1 82 ? -2.216 9.957 7.793 1.00 97.81 82 ASP A CA 1
ATOM 620 C C . ASP A 1 82 ? -2.820 9.885 9.201 1.00 97.81 82 ASP A C 1
ATOM 622 O O . ASP A 1 82 ? -3.938 9.401 9.394 1.00 97.81 82 ASP A O 1
ATOM 626 N N . GLU A 1 83 ? -2.085 10.364 10.203 1.00 94.38 83 GLU A N 1
ATOM 627 C CA . GLU A 1 83 ? -2.526 10.339 11.598 1.00 94.38 83 GLU A CA 1
ATOM 628 C C . GLU A 1 83 ? -3.811 11.137 11.857 1.00 94.38 83 GLU A C 1
ATOM 630 O O . GLU A 1 83 ? -4.514 10.855 12.834 1.00 94.38 83 GLU A O 1
ATOM 635 N N . GLN A 1 84 ? -4.137 12.111 11.001 1.00 95.19 84 GLN A N 1
ATOM 636 C CA . GLN A 1 84 ? -5.382 12.882 11.089 1.00 95.19 84 GLN A CA 1
ATOM 637 C C . GLN A 1 84 ? -6.593 12.063 10.626 1.00 95.19 84 GLN A C 1
ATOM 639 O O . GLN A 1 84 ? -7.722 12.335 11.030 1.00 95.19 84 GLN A O 1
ATOM 644 N N . SER A 1 85 ? -6.360 11.019 9.826 1.00 95.06 85 SER A N 1
ATOM 645 C CA . SER A 1 85 ? -7.392 10.099 9.338 1.00 95.06 85 SER A CA 1
ATOM 646 C C . SER A 1 85 ? -7.707 8.951 10.319 1.00 95.06 85 SER A C 1
ATOM 648 O O . SER A 1 85 ? -8.621 8.150 10.090 1.00 95.06 85 SER A O 1
ATOM 650 N N . LEU A 1 86 ? -6.963 8.847 11.427 1.00 94.44 86 LEU A N 1
ATOM 651 C CA . LEU A 1 86 ? -7.189 7.860 12.487 1.00 94.44 86 LEU A CA 1
ATOM 652 C C . LEU A 1 86 ? -8.325 8.278 13.436 1.00 94.44 86 LEU A C 1
ATOM 654 O O . LEU A 1 86 ? -8.776 9.424 13.462 1.00 94.44 86 LEU A O 1
ATOM 658 N N . CYS A 1 87 ? -8.810 7.339 14.251 1.00 92.50 87 CYS A N 1
ATOM 659 C CA . CYS A 1 87 ? -9.784 7.656 15.289 1.00 92.50 87 CYS A CA 1
ATOM 660 C C . CYS A 1 87 ? -9.141 8.449 16.437 1.00 92.50 87 CYS A C 1
ATOM 662 O O . CYS A 1 87 ? -8.117 8.048 16.984 1.00 92.50 87 CYS A O 1
ATOM 664 N N . GLU A 1 88 ? -9.777 9.545 16.849 1.00 88.31 88 GLU A N 1
ATOM 665 C CA . GLU A 1 88 ? -9.334 10.347 17.997 1.00 88.31 88 GLU A CA 1
ATOM 666 C C . GLU A 1 88 ? -9.831 9.802 19.341 1.00 88.31 88 GLU A C 1
ATOM 668 O O . GLU A 1 88 ? -9.214 10.044 20.373 1.00 88.31 88 GLU A O 1
ATOM 673 N N . LEU A 1 89 ? -10.949 9.072 19.332 1.00 87.25 89 LEU A N 1
ATOM 674 C CA . LEU A 1 89 ? -11.655 8.664 20.550 1.00 87.25 89 LEU A CA 1
ATOM 675 C C . LEU A 1 89 ? -11.272 7.266 21.034 1.00 87.25 89 LEU A C 1
ATOM 677 O O . LEU A 1 89 ? -11.399 6.975 22.221 1.00 87.25 89 LEU A O 1
ATOM 681 N N . LEU A 1 90 ? -10.847 6.391 20.120 1.00 88.81 90 LEU A N 1
ATOM 682 C CA . LEU A 1 90 ? -10.566 4.995 20.425 1.00 88.81 90 LEU A CA 1
ATOM 683 C C . LEU A 1 90 ? -9.084 4.694 20.242 1.00 88.81 90 LEU A C 1
ATOM 685 O O . LEU A 1 90 ? -8.534 4.844 19.147 1.00 88.81 90 LEU A O 1
ATOM 689 N N . THR A 1 91 ? -8.467 4.209 21.314 1.00 89.94 91 THR A N 1
ATOM 690 C CA . THR A 1 91 ? -7.090 3.725 21.317 1.00 89.94 91 THR A CA 1
ATOM 691 C C . THR A 1 91 ? -7.029 2.274 21.791 1.00 89.94 91 THR A C 1
ATOM 693 O O . THR A 1 91 ? -7.844 1.830 22.599 1.00 89.94 91 THR A O 1
ATOM 696 N N . CYS A 1 92 ? -6.060 1.524 21.273 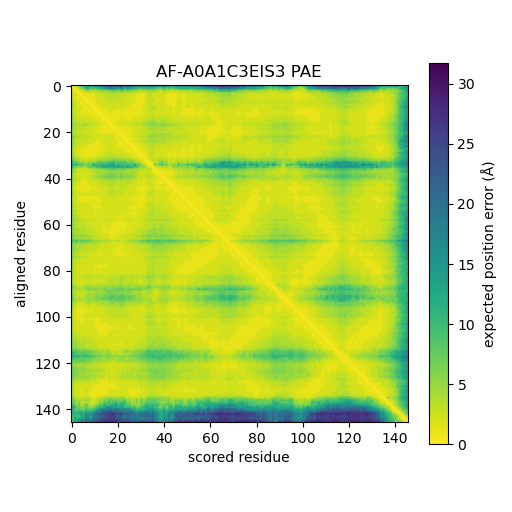1.00 88.38 92 CYS A N 1
ATOM 697 C CA . CYS A 1 92 ? -5.694 0.187 21.727 1.00 88.38 92 CYS A CA 1
ATOM 698 C C . CYS A 1 92 ? -4.208 0.210 22.070 1.00 88.38 92 CYS A C 1
ATOM 700 O O . CYS A 1 92 ? -3.396 0.579 21.224 1.00 88.38 92 CYS A O 1
ATOM 702 N N . ASP A 1 93 ? -3.856 -0.118 23.314 1.00 88.00 93 ASP A N 1
ATOM 703 C CA . ASP A 1 93 ? -2.467 -0.099 23.799 1.00 88.00 93 ASP A CA 1
ATOM 704 C C . ASP A 1 93 ? -1.753 1.244 23.536 1.00 88.00 93 ASP A C 1
ATOM 706 O O . ASP A 1 93 ? -0.589 1.301 23.147 1.00 88.00 93 ASP A O 1
ATOM 710 N N . GLY A 1 94 ? -2.489 2.351 23.695 1.00 87.88 94 GLY A N 1
ATOM 711 C CA . GLY A 1 94 ? -1.996 3.712 23.451 1.00 87.88 94 GLY A CA 1
ATOM 712 C C . GLY A 1 94 ? -1.949 4.140 21.978 1.00 87.88 94 GLY A C 1
ATOM 713 O O . GLY A 1 94 ? -1.616 5.289 21.697 1.00 87.88 94 GLY A O 1
ATOM 714 N N . LYS A 1 95 ? -2.321 3.268 21.034 1.00 91.06 95 LYS A N 1
ATOM 715 C CA . LYS A 1 95 ? -2.299 3.537 19.587 1.00 91.06 95 LYS A CA 1
ATOM 716 C C . LYS A 1 95 ? -3.702 3.832 19.075 1.00 91.06 95 LYS A C 1
ATOM 718 O O . LYS A 1 95 ? -4.650 3.138 19.436 1.00 91.06 95 LYS A O 1
ATOM 723 N N . LYS A 1 96 ? -3.850 4.851 18.228 1.00 92.62 96 LYS A N 1
ATOM 724 C CA . LYS A 1 96 ? -5.147 5.210 17.634 1.00 92.62 96 LYS A CA 1
ATOM 725 C C . LYS A 1 96 ? -5.662 4.093 16.723 1.00 92.62 96 LYS A C 1
ATOM 727 O O . LYS A 1 96 ? -4.914 3.556 15.904 1.00 92.62 96 LYS A O 1
ATOM 732 N N . ALA A 1 97 ? -6.947 3.775 16.854 1.00 93.81 97 ALA A N 1
ATOM 733 C CA . ALA A 1 97 ? -7.617 2.805 15.998 1.00 93.81 97 ALA A CA 1
ATOM 734 C C . ALA A 1 97 ? -7.824 3.353 14.576 1.00 93.81 97 ALA A C 1
ATOM 736 O O . ALA A 1 97 ? -8.141 4.532 14.389 1.00 93.81 97 ALA A O 1
ATOM 737 N N . ALA A 1 98 ? -7.697 2.482 13.578 1.00 95.50 98 ALA A N 1
ATOM 738 C CA . ALA A 1 98 ? -8.026 2.789 12.194 1.00 95.50 98 ALA A CA 1
ATOM 739 C C . ALA A 1 98 ? -9.543 2.718 11.946 1.00 95.50 98 ALA A C 1
ATOM 741 O O . ALA A 1 98 ? -10.283 1.972 12.594 1.00 95.50 98 ALA A O 1
ATOM 742 N N . THR A 1 99 ? -10.011 3.505 10.983 1.00 94.75 99 THR A N 1
ATOM 743 C CA . THR A 1 99 ? -11.416 3.599 10.566 1.00 94.75 99 THR A CA 1
ATOM 744 C C . THR A 1 99 ? -11.535 3.509 9.051 1.00 94.75 99 THR A C 1
ATOM 746 O O . THR A 1 99 ? -10.535 3.590 8.348 1.00 94.75 99 THR A O 1
ATOM 749 N N . GLU A 1 100 ? -12.745 3.353 8.521 1.00 94.69 100 GLU A N 1
ATOM 750 C CA . GLU A 1 100 ? -12.973 3.299 7.067 1.00 94.69 100 GLU A CA 1
ATOM 751 C C . GLU A 1 100 ? -12.503 4.554 6.312 1.00 94.69 100 GLU A C 1
ATOM 753 O O . GLU A 1 100 ? -12.275 4.494 5.110 1.00 94.69 100 GLU A O 1
ATOM 758 N N . ALA A 1 101 ? -12.344 5.677 7.019 1.00 94.81 101 ALA A N 1
ATOM 759 C CA . ALA A 1 101 ? -11.798 6.918 6.476 1.00 94.81 101 ALA A CA 1
ATOM 760 C C . ALA A 1 101 ? -10.266 6.997 6.568 1.00 94.81 101 ALA A C 1
ATOM 762 O O . ALA A 1 101 ? -9.686 7.973 6.104 1.00 94.81 101 ALA A O 1
ATOM 763 N N . THR A 1 102 ? -9.612 6.018 7.198 1.00 96.94 102 THR A N 1
ATOM 764 C CA . THR A 1 102 ? -8.162 6.028 7.372 1.00 96.94 102 THR A CA 1
ATOM 765 C C . THR A 1 102 ? -7.471 5.817 6.031 1.00 96.94 102 THR A C 1
ATOM 767 O O . THR A 1 102 ? -7.775 4.892 5.278 1.00 96.94 102 THR A O 1
ATOM 770 N N . GLU A 1 103 ? -6.521 6.686 5.732 1.00 98.06 103 GLU A N 1
ATOM 771 C CA . GLU A 1 103 ? -5.802 6.696 4.468 1.00 98.06 103 GLU A CA 1
ATOM 772 C C . GLU A 1 103 ? -4.332 7.039 4.684 1.00 98.06 103 GLU A C 1
ATOM 774 O O . GLU A 1 103 ? -3.872 7.304 5.800 1.00 98.06 103 GLU A O 1
ATOM 779 N N . GLY A 1 104 ? -3.568 7.004 3.602 1.00 98.44 104 GLY A N 1
ATOM 780 C CA . GLY A 1 104 ? -2.180 7.404 3.657 1.00 98.44 104 GLY A CA 1
ATOM 781 C C . GLY A 1 104 ? -1.487 7.334 2.312 1.00 98.44 104 GLY A C 1
ATOM 782 O O . GLY A 1 104 ? -2.101 7.327 1.240 1.00 98.44 104 GLY A O 1
ATOM 783 N N . THR 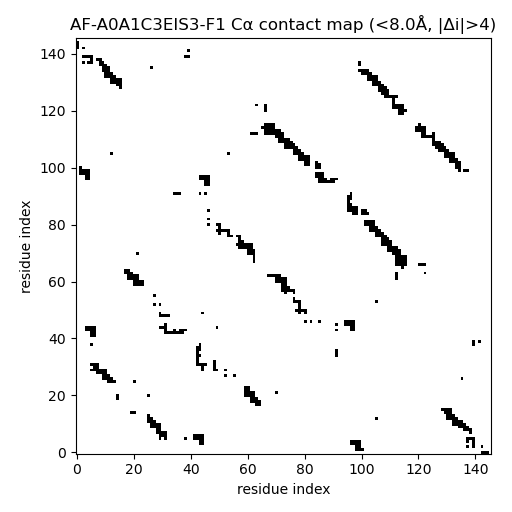A 1 105 ? -0.164 7.298 2.376 1.00 98.69 105 THR A N 1
ATOM 784 C CA . THR A 1 105 ? 0.696 7.240 1.195 1.00 98.69 105 THR A CA 1
ATOM 785 C C . THR A 1 105 ? 1.633 6.056 1.274 1.00 98.69 105 THR A C 1
ATOM 787 O O . THR A 1 105 ? 1.854 5.476 2.337 1.00 98.69 105 THR A O 1
ATOM 790 N N . PHE A 1 106 ? 2.178 5.672 0.132 1.00 98.62 106 PHE A N 1
ATOM 791 C CA . PHE A 1 106 ? 3.227 4.674 0.080 1.00 98.62 106 PHE A CA 1
ATOM 792 C C . PHE A 1 106 ? 4.311 5.096 -0.908 1.00 98.62 106 PHE A C 1
ATOM 794 O O . PHE A 1 106 ? 4.073 5.870 -1.841 1.00 98.62 106 PHE A O 1
ATOM 801 N N . SER A 1 107 ? 5.515 4.576 -0.700 1.00 98.44 107 SER A N 1
ATOM 802 C CA . SER A 1 107 ? 6.616 4.702 -1.643 1.00 98.44 107 SER A CA 1
ATOM 803 C C . SER A 1 107 ? 7.325 3.369 -1.826 1.00 98.44 107 SER A C 1
ATOM 805 O O . SER A 1 107 ? 7.373 2.547 -0.914 1.00 98.44 107 SER A O 1
ATOM 807 N N . ILE A 1 108 ? 7.842 3.134 -3.026 1.00 98.50 108 ILE A N 1
ATOM 808 C CA . ILE A 1 108 ? 8.519 1.894 -3.392 1.00 98.50 108 ILE A CA 1
ATOM 809 C C . ILE A 1 108 ? 9.820 2.189 -4.130 1.00 98.50 108 ILE A C 1
ATOM 811 O O . ILE A 1 108 ? 9.926 3.158 -4.888 1.00 98.50 108 ILE A O 1
ATOM 815 N N . THR A 1 109 ? 10.785 1.296 -3.956 1.00 98.50 109 THR A N 1
ATOM 816 C CA . THR A 1 109 ? 11.977 1.196 -4.799 1.00 98.50 109 THR A CA 1
ATOM 817 C C . THR A 1 109 ? 11.899 -0.113 -5.560 1.00 98.50 109 THR A C 1
ATOM 819 O O . THR A 1 109 ? 11.529 -1.152 -5.002 1.00 98.50 109 THR A O 1
ATOM 822 N N . CYS A 1 110 ? 12.257 -0.070 -6.837 1.00 98.31 110 CYS A N 1
ATOM 823 C CA . CYS A 1 110 ? 12.072 -1.181 -7.748 1.00 98.31 110 CYS A CA 1
ATOM 824 C C . CYS A 1 110 ? 13.367 -1.554 -8.470 1.00 98.31 110 CYS A C 1
ATOM 826 O O . CYS A 1 110 ? 14.201 -0.705 -8.784 1.00 98.31 110 CYS A O 1
ATOM 828 N N . ARG A 1 111 ? 13.478 -2.832 -8.840 1.00 98.12 111 ARG A N 1
ATOM 829 C CA . ARG A 1 111 ? 14.259 -3.217 -10.015 1.00 98.12 111 ARG A CA 1
ATOM 830 C C . ARG A 1 111 ? 13.518 -2.686 -11.250 1.00 98.12 111 ARG A C 1
ATOM 832 O O . ARG A 1 111 ? 12.334 -3.005 -11.376 1.00 98.12 111 ARG A O 1
ATOM 839 N N . PRO A 1 112 ? 14.168 -1.911 -12.134 1.00 98.12 112 PRO A N 1
ATOM 840 C CA . PRO A 1 112 ? 13.481 -1.168 -13.185 1.00 98.12 112 PRO A CA 1
ATOM 841 C C . PRO A 1 112 ? 12.726 -2.073 -14.159 1.00 98.12 112 PRO A C 1
ATOM 843 O O . PRO A 1 112 ? 13.209 -3.145 -14.528 1.00 98.12 112 PRO A O 1
ATOM 846 N N . SER A 1 113 ? 11.556 -1.602 -14.592 1.00 98.12 113 SER A N 1
ATOM 847 C CA . SER A 1 113 ? 10.910 -2.069 -15.826 1.00 98.12 113 SER A CA 1
ATOM 848 C C . SER A 1 113 ? 11.699 -1.587 -17.055 1.00 98.12 113 SER A C 1
ATOM 850 O O . SER A 1 113 ? 12.502 -0.658 -16.937 1.00 98.12 113 SER A O 1
ATOM 852 N N . LEU A 1 114 ? 11.542 -2.238 -18.214 1.00 98.25 114 LEU A N 1
ATOM 853 C CA . LEU A 1 114 ? 12.320 -1.934 -19.426 1.00 98.25 114 LEU A CA 1
ATOM 854 C C . LEU A 1 114 ? 11.433 -1.504 -20.598 1.00 98.25 114 LEU A C 1
ATOM 856 O O . LEU A 1 114 ? 10.352 -2.057 -20.824 1.00 98.25 114 LEU A O 1
ATOM 860 N N . SER A 1 115 ? 11.942 -0.569 -21.398 1.00 97.50 115 SER A N 1
ATOM 861 C CA . SER A 1 115 ? 11.343 -0.163 -22.670 1.00 97.50 115 SER A CA 1
ATOM 862 C C . SER A 1 115 ? 11.460 -1.245 -23.749 1.00 97.50 115 SER A C 1
ATOM 864 O O . SER A 1 115 ? 12.235 -2.196 -23.650 1.00 97.50 115 SER A O 1
ATOM 866 N N . GLY A 1 116 ? 10.691 -1.074 -24.826 1.00 94.94 116 GLY A N 1
ATOM 867 C CA . GLY A 1 116 ? 10.796 -1.896 -26.034 1.00 94.94 116 GLY A CA 1
ATOM 868 C C . GLY A 1 116 ? 11.874 -1.450 -27.029 1.00 94.94 116 GLY A C 1
ATOM 869 O O . GLY A 1 116 ? 11.875 -1.949 -28.152 1.00 94.94 116 GLY A O 1
ATOM 870 N N . SER A 1 117 ? 12.744 -0.495 -26.673 1.00 94.12 117 SER A N 1
ATOM 871 C CA . SER A 1 117 ? 13.818 -0.023 -27.560 1.00 94.12 117 SER A CA 1
ATOM 872 C C . SER A 1 117 ? 14.936 -1.059 -27.718 1.00 94.12 117 SER A C 1
ATOM 874 O O . SER A 1 117 ? 15.002 -2.040 -26.981 1.00 94.12 117 SER A O 1
ATOM 876 N N . SER A 1 118 ? 15.842 -0.823 -28.671 1.00 93.00 118 SER A N 1
ATOM 877 C CA . SER A 1 118 ? 17.051 -1.629 -28.861 1.00 93.00 118 SER A CA 1
ATOM 878 C C . SER A 1 118 ? 18.299 -0.734 -28.769 1.00 93.00 118 SER A C 1
ATOM 880 O O . SER A 1 118 ? 18.519 0.059 -29.684 1.00 93.00 118 SER A O 1
ATOM 882 N N . PRO A 1 119 ? 19.112 -0.834 -27.699 1.00 92.50 119 PRO A N 1
ATOM 883 C CA . PRO A 1 119 ? 18.923 -1.715 -26.544 1.00 92.50 119 PRO A CA 1
ATOM 884 C C . PRO A 1 119 ? 17.729 -1.289 -25.658 1.00 92.50 119 PRO A C 1
ATOM 886 O O . PRO A 1 119 ? 17.328 -0.117 -25.693 1.00 92.50 119 PRO A O 1
ATOM 889 N N . PRO A 1 120 ? 17.153 -2.210 -24.860 1.00 95.94 120 PRO A N 1
ATOM 890 C CA . PRO A 1 120 ? 16.139 -1.864 -23.867 1.00 95.94 120 PRO A CA 1
ATOM 891 C C . PRO A 1 120 ? 16.703 -0.884 -22.841 1.00 95.94 120 PRO A C 1
ATOM 893 O O . PRO A 1 120 ? 17.784 -1.102 -22.292 1.00 95.94 120 PRO A O 1
ATOM 896 N N . LEU A 1 121 ? 15.966 0.191 -22.578 1.00 97.50 121 LEU A N 1
ATOM 897 C CA . LEU A 1 121 ? 16.334 1.192 -21.583 1.00 97.50 121 LEU A CA 1
ATOM 898 C C . LEU A 1 121 ? 15.576 0.928 -20.277 1.00 97.50 121 LEU A C 1
ATOM 900 O O . LEU A 1 121 ? 14.385 0.607 -20.331 1.00 97.50 121 LEU A O 1
ATOM 904 N N . PRO A 1 122 ? 16.228 1.057 -19.111 1.00 97.81 122 PRO A N 1
ATOM 905 C CA . PRO A 1 122 ? 15.561 0.921 -17.825 1.00 97.81 122 PRO A CA 1
ATOM 906 C C . PRO A 1 122 ? 14.726 2.157 -17.486 1.00 97.81 122 PRO A C 1
ATOM 908 O O . PRO A 1 122 ? 15.104 3.282 -17.811 1.00 97.81 122 PRO A O 1
ATOM 911 N N . ASP A 1 123 ? 13.624 1.940 -16.771 1.00 97.19 123 ASP A N 1
ATOM 912 C CA . ASP A 1 123 ? 12.809 2.991 -16.165 1.00 97.19 123 ASP A CA 1
ATOM 913 C C . ASP A 1 123 ? 13.664 3.897 -15.250 1.00 97.19 123 ASP A C 1
ATOM 915 O O . ASP A 1 123 ? 14.129 3.435 -14.200 1.00 97.19 123 ASP A O 1
ATOM 919 N N . PRO A 1 124 ? 13.837 5.193 -15.577 1.00 95.88 124 PRO A N 1
ATOM 920 C CA . PRO A 1 124 ? 14.628 6.113 -14.762 1.00 95.88 124 PRO A CA 1
ATOM 921 C C . PRO A 1 124 ? 13.973 6.433 -13.406 1.00 95.88 124 PRO A C 1
ATOM 923 O O . PRO A 1 124 ? 14.657 6.862 -12.480 1.0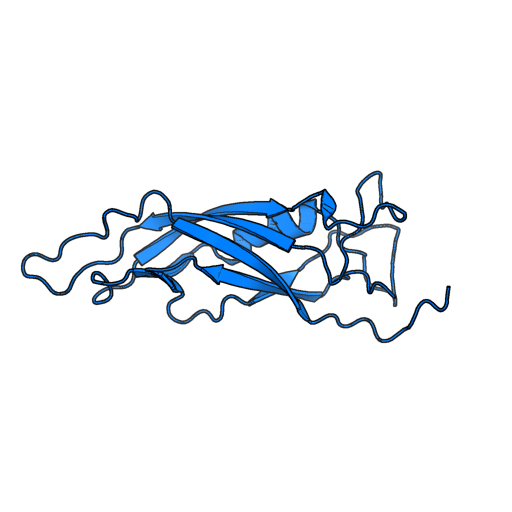0 95.88 124 PRO A O 1
ATOM 926 N N . GLY A 1 125 ? 12.662 6.214 -13.260 1.00 95.12 125 GLY A N 1
ATOM 927 C CA . GLY A 1 125 ? 11.910 6.441 -12.023 1.00 95.12 125 GLY A CA 1
ATOM 928 C C . GLY A 1 125 ? 11.938 5.269 -11.037 1.00 95.12 125 GLY A C 1
ATOM 929 O O . GLY A 1 125 ? 11.314 5.351 -9.982 1.00 95.12 125 GLY A O 1
ATOM 930 N N . ALA A 1 126 ? 12.642 4.174 -11.341 1.00 95.38 126 ALA A N 1
ATOM 931 C CA . ALA A 1 126 ? 12.603 2.951 -10.535 1.00 95.38 126 ALA A CA 1
ATOM 932 C C . ALA A 1 126 ? 13.133 3.119 -9.098 1.00 95.38 126 ALA A C 1
ATOM 934 O O . ALA A 1 126 ? 12.739 2.370 -8.204 1.00 95.38 126 ALA A O 1
ATOM 935 N N . LEU A 1 127 ? 13.995 4.113 -8.851 1.00 95.50 127 LEU A N 1
ATOM 936 C CA . LEU A 1 127 ? 14.543 4.380 -7.517 1.00 95.50 127 LEU A CA 1
ATOM 937 C C . LEU A 1 127 ? 13.472 4.823 -6.514 1.00 95.50 127 LEU A C 1
ATOM 939 O O . LEU A 1 127 ? 13.604 4.545 -5.319 1.00 95.50 127 LEU A O 1
ATOM 943 N N . ARG A 1 128 ? 12.419 5.496 -6.990 1.00 97.06 128 ARG A N 1
ATOM 944 C CA . ARG A 1 128 ? 11.325 5.968 -6.147 1.00 97.06 128 ARG A CA 1
ATOM 945 C C . ARG A 1 128 ? 10.045 6.146 -6.956 1.00 97.06 128 ARG A C 1
ATOM 947 O O . ARG A 1 128 ? 9.926 7.075 -7.751 1.00 97.06 128 ARG A O 1
ATOM 954 N N . ARG A 1 129 ? 9.060 5.298 -6.677 1.00 97.44 129 ARG A N 1
ATOM 955 C CA . ARG A 1 129 ? 7.667 5.472 -7.108 1.00 97.44 129 ARG A CA 1
ATOM 956 C C . ARG A 1 129 ? 6.780 5.673 -5.887 1.00 97.44 129 ARG A C 1
ATOM 958 O O . ARG A 1 129 ? 7.126 5.231 -4.793 1.00 97.44 129 ARG A O 1
ATOM 965 N N . THR A 1 130 ? 5.662 6.357 -6.071 1.00 98.31 130 THR A N 1
ATOM 966 C CA . THR A 1 130 ? 4.744 6.730 -4.992 1.00 98.31 130 THR A CA 1
ATOM 967 C C . THR A 1 130 ? 3.300 6.467 -5.386 1.00 98.31 130 THR A C 1
ATOM 969 O O . THR A 1 130 ? 2.982 6.251 -6.561 1.00 98.31 130 THR A O 1
ATOM 972 N N . GLY A 1 131 ? 2.436 6.458 -4.381 1.00 98.44 131 GLY A N 1
ATOM 973 C CA . GLY A 1 131 ? 0.997 6.440 -4.552 1.00 98.44 131 GLY A CA 1
ATOM 974 C C . GLY A 1 131 ? 0.279 6.672 -3.230 1.00 98.44 131 GLY A C 1
ATOM 975 O O . GLY A 1 131 ? 0.892 6.923 -2.185 1.00 98.44 131 GLY A O 1
ATOM 976 N N . LYS A 1 132 ? -1.043 6.559 -3.280 1.00 98.56 132 LYS A N 1
ATOM 977 C CA . LYS A 1 132 ? -1.927 6.658 -2.115 1.00 98.56 132 LYS A CA 1
ATOM 978 C C . LYS A 1 132 ? -2.509 5.299 -1.777 1.00 98.56 132 LYS A C 1
ATOM 980 O O . LYS A 1 132 ? -2.616 4.440 -2.645 1.00 98.56 132 LYS A O 1
ATOM 985 N N . TRP A 1 133 ? -2.934 5.105 -0.541 1.00 98.50 133 TRP A N 1
ATOM 986 C CA . TRP A 1 133 ? -3.748 3.951 -0.181 1.00 98.50 133 TRP A CA 1
ATOM 987 C C .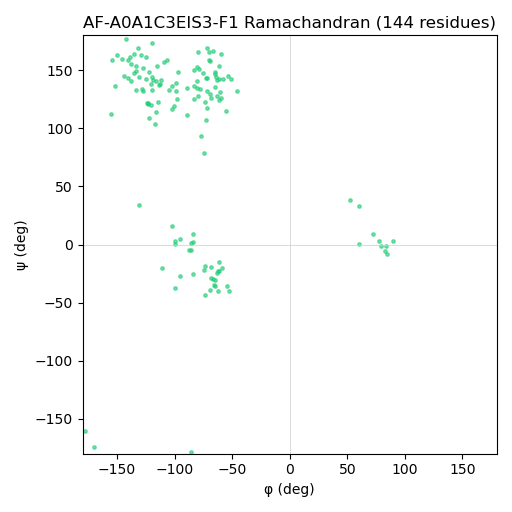 TRP A 1 133 ? -4.939 4.387 0.665 1.00 98.50 133 TRP A C 1
ATOM 989 O O . TRP A 1 133 ? -4.909 5.430 1.316 1.00 98.50 133 TRP A O 1
ATOM 999 N N . SER A 1 134 ? -6.007 3.601 0.617 1.00 97.75 134 SER A N 1
ATOM 1000 C CA . SER A 1 134 ? -7.224 3.827 1.401 1.00 97.75 134 SER A CA 1
ATOM 1001 C C . SER A 1 134 ? -7.903 2.503 1.721 1.00 97.75 134 SER A C 1
ATOM 1003 O O . SER A 1 134 ? -7.649 1.491 1.065 1.00 97.75 134 SER A O 1
ATOM 1005 N N . VAL A 1 135 ? -8.803 2.503 2.698 1.00 96.25 135 VAL A N 1
ATOM 1006 C CA . VAL A 1 135 ? -9.629 1.331 3.011 1.00 96.25 135 VAL A CA 1
ATOM 1007 C C . VAL A 1 135 ? -10.536 0.994 1.829 1.00 96.25 135 VAL A C 1
ATOM 1009 O O . VAL A 1 135 ? -11.259 1.848 1.323 1.00 96.25 135 VAL A O 1
ATOM 1012 N N . ALA A 1 136 ? -10.504 -0.262 1.389 1.00 91.56 136 ALA A N 1
ATOM 1013 C CA . ALA A 1 136 ? -1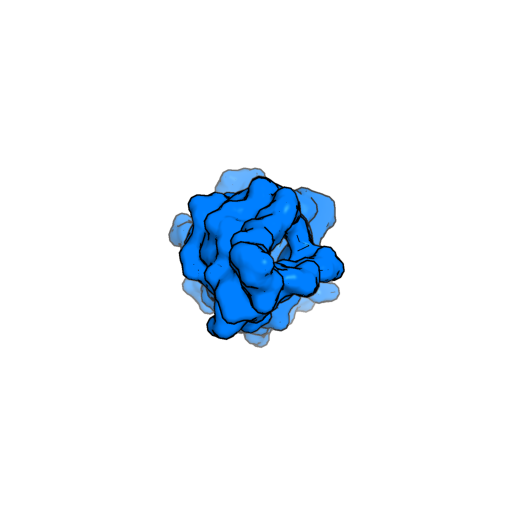1.276 -0.749 0.249 1.00 91.56 136 ALA A CA 1
ATOM 1014 C C . ALA A 1 136 ? -12.545 -1.494 0.675 1.00 91.56 136 ALA A C 1
ATOM 1016 O O . ALA A 1 136 ? -13.587 -1.390 0.027 1.00 91.56 136 ALA A O 1
ATOM 1017 N N . LYS A 1 137 ? -12.467 -2.268 1.764 1.00 87.19 137 LYS A N 1
ATOM 1018 C CA . LYS A 1 137 ? -13.595 -3.053 2.271 1.00 87.19 137 LYS A CA 1
ATOM 1019 C C . LYS A 1 137 ? -13.495 -3.247 3.775 1.00 87.19 137 LYS A C 1
ATOM 1021 O O . LYS A 1 137 ? -12.436 -3.611 4.278 1.00 87.19 137 LYS A O 1
ATOM 1026 N N . THR A 1 138 ? -14.633 -3.073 4.444 1.00 84.31 138 THR A N 1
ATOM 1027 C CA . THR A 1 138 ? -14.826 -3.392 5.860 1.00 84.31 138 THR A CA 1
ATOM 1028 C C . THR A 1 138 ? -15.812 -4.550 6.007 1.00 84.31 138 THR A C 1
ATOM 1030 O O . THR A 1 138 ? -16.838 -4.608 5.325 1.00 84.31 138 THR A O 1
ATOM 1033 N N . PHE A 1 139 ? -15.505 -5.489 6.896 1.00 79.38 139 PHE A N 1
ATOM 1034 C CA . PHE A 1 139 ? -16.330 -6.651 7.228 1.00 79.38 139 PHE A CA 1
ATOM 1035 C C . PHE A 1 139 ? -17.078 -6.471 8.559 1.00 79.38 139 PHE A C 1
ATOM 1037 O O . PHE A 1 139 ? -17.548 -7.451 9.144 1.00 79.38 139 PHE A O 1
ATOM 1044 N N . GLN A 1 140 ? -17.172 -5.242 9.075 1.00 73.44 140 GLN A N 1
ATOM 1045 C CA . GLN A 1 140 ? -18.003 -4.941 10.239 1.00 73.44 140 GLN A CA 1
ATOM 1046 C C . GLN A 1 140 ? -19.489 -4.991 9.871 1.00 73.44 140 GLN A C 1
ATOM 1048 O O . GLN A 1 140 ? -19.972 -4.185 9.080 1.00 73.44 140 GLN A O 1
ATOM 1053 N N . ASN A 1 141 ? -20.213 -5.919 10.503 1.00 61.91 141 ASN A N 1
ATOM 1054 C CA . ASN A 1 141 ? -21.657 -6.115 10.320 1.00 61.91 141 ASN A CA 1
ATOM 1055 C C . ASN A 1 141 ? -22.515 -5.479 11.433 1.00 61.91 141 ASN A C 1
ATOM 1057 O O . ASN A 1 141 ? -23.733 -5.643 11.426 1.00 61.91 141 ASN A O 1
ATOM 1061 N N . PHE A 1 142 ? -21.913 -4.772 12.395 1.00 59.44 142 PHE A N 1
ATOM 1062 C CA . PHE A 1 142 ? -22.629 -4.150 13.513 1.00 59.44 142 PHE A CA 1
ATOM 1063 C C . PHE A 1 142 ? -22.424 -2.633 13.526 1.00 59.44 142 PHE A C 1
ATOM 1065 O O . PHE A 1 142 ? -21.326 -2.140 13.281 1.00 59.44 142 PHE A O 1
ATOM 1072 N N . PHE A 1 143 ? -23.505 -1.903 13.801 1.00 54.38 143 PHE A N 1
ATOM 1073 C CA . PHE A 1 143 ? -23.569 -0.443 13.766 1.00 54.38 143 PHE A CA 1
ATOM 1074 C C . PHE A 1 143 ? -23.462 0.120 15.195 1.00 54.38 143 PHE A C 1
ATOM 1076 O O . PHE A 1 143 ? -24.336 -0.166 16.014 1.00 54.38 143 PHE A O 1
ATOM 1083 N N . ASP A 1 144 ? -22.446 0.935 15.507 1.00 47.41 144 ASP A N 1
ATOM 1084 C CA . ASP A 1 144 ? -22.374 1.651 16.799 1.00 47.41 144 ASP A CA 1
ATOM 1085 C C . ASP A 1 144 ? -23.331 2.857 16.775 1.00 47.41 144 ASP A C 1
ATOM 1087 O O . ASP A 1 144 ? -23.004 3.911 16.225 1.00 47.41 144 ASP A O 1
ATOM 1091 N N . ARG A 1 145 ? -24.567 2.666 17.267 1.00 42.94 145 ARG A N 1
ATOM 1092 C CA . ARG A 1 145 ? -25.589 3.720 17.409 1.00 42.94 145 ARG A CA 1
ATOM 1093 C C . ARG A 1 145 ? -25.226 4.620 18.590 1.00 42.94 145 ARG A C 1
ATOM 1095 O O . ARG A 1 145 ? -25.804 4.476 19.665 1.00 42.94 145 ARG A O 1
ATOM 1102 N N . ARG A 1 146 ? -24.280 5.530 18.393 1.00 45.81 146 ARG A N 1
ATOM 1103 C CA . ARG A 1 146 ? -24.033 6.641 19.313 1.00 45.81 146 ARG A CA 1
ATOM 1104 C C . ARG A 1 146 ? -24.002 7.957 18.561 1.00 45.81 146 ARG A C 1
ATOM 1106 O O . ARG A 1 146 ? -23.393 7.994 17.467 1.00 45.81 146 ARG A O 1
#

Organism: NCBI:txid1841610

Secondary structure (DSSP, 8-state):
-PPBPBTT-EEEEEEPTTEEEES--SEEEPPPPP-S-EETTEEBPBHHHHHHGGGGGTT-EEEETTEEEEEEEEEEEEEEE-GGGS-SS-EETTEEBPBTT-EEEEEEEEEPPB-SSSSPPB-TTTT-EEEEEEEEE---------

Sequence (146 aa):
MKRYLIDGDSIEFRPDAGWNFDGFDGRVAVKAEARCLLVGGRPIVVAEDLVACASEILQKAYKAQGFDKVPGAIIRAEVSVDEQSLCELLTCDGKKAATEATEGTFSITCRPSLSGSSPPLPDPGALRRTGKWSVAKTFQNFFDRR

Nearest PDB structures (foldseek):
  6p22-assembly1_D  TM=7.645E-01  e=6.689E-06  Photorhabdus laumondii subsp. laumondii TTO1
  7ena-assembly1_r  TM=1.222E-01  e=1.461E+00  Homo sapiens
  7kmq-assembly1_A  TM=1.339E-01  e=6.654E+00  Xanthomonas citri pv. citri str. 306

Foldseek 3Di:
DWAFAFFQFKKFWDFDPFKDFDPDRRIDTQHADDFPDDDPNTDFDFQVSQQVCQVVQFQTWMAGHQQRPFTKGFHGKGWGKDPVQFDPPDDTPNTTTHTQSIKTKMKTAIRFRWHPDVVTDTDPCNRITMTMMGGDDGPRPDDDPD